Protein AF-A0A2K3JNP4-F1 (afdb_monomer_lite)

Foldseek 3Di:
DVVVVLVVLVVLCVLVVVVVVVVVNDPPDPPDDDDDAAPPPSVVDDDDDDDDDDPPDDCCSCVQAPHAHQWHDDPSDTDGDPRHPRD

Secondary structure (DSSP, 8-state):
--HHHHHHHHHHHHHHHHHHHHTT----STT-------SS-TTTSPP------STT--TIIIIIIIISSSEEEETTEEEE-TT-TT-

Radius of gyration: 13.42 Å; chains: 1; bounding box: 32×30×33 Å

InterPro domains:
  IPR001563 Peptidase S10, serine carboxypeptidase [PF00450] (37-86)
  IPR001563 Peptidase S10, serine carboxypeptidase [PTHR11802] (43-86)
  IPR029058 Alpha/Beta hydrolase fold [G3DSA:3.40.50.1820] (34-87)
  IPR029058 Alpha/Beta hydrolase fold [SSF53474] (35-86)

Structure (mmCIF, N/CA/C/O backbone):
data_AF-A0A2K3JNP4-F1
#
_entry.id   AF-A0A2K3JNP4-F1
#
loop_
_atom_site.group_PDB
_atom_site.id
_atom_site.type_symbol
_atom_site.label_atom_id
_atom_site.label_alt_id
_atom_site.label_comp_id
_atom_site.label_asym_id
_atom_site.label_entity_id
_atom_site.label_seq_id
_atom_site.pdbx_PDB_ins_code
_atom_site.Cartn_x
_atom_site.Cartn_y
_atom_site.Cartn_z
_atom_site.occupancy
_atom_site.B_iso_or_equiv
_atom_site.auth_seq_id
_atom_site.auth_comp_id
_atom_site.auth_asym_id
_atom_site.auth_atom_id
_atom_site.pdbx_PDB_model_num
ATOM 1 N N . MET A 1 1 ? 15.032 -16.959 -8.199 1.00 36.12 1 MET A N 1
ATOM 2 C CA . MET A 1 1 ? 13.578 -16.738 -8.015 1.00 36.12 1 MET A CA 1
ATOM 3 C C . MET A 1 1 ? 13.237 -15.332 -7.489 1.00 36.12 1 MET A C 1
ATOM 5 O O . MET A 1 1 ? 12.138 -14.883 -7.762 1.00 36.12 1 MET A O 1
ATOM 9 N N . SER A 1 2 ? 14.154 -14.576 -6.855 1.00 37.53 2 SER A N 1
ATOM 10 C CA . SER A 1 2 ? 13.886 -13.187 -6.397 1.00 37.53 2 SER A CA 1
ATOM 11 C C . SER A 1 2 ? 13.976 -12.084 -7.464 1.00 37.53 2 SER A C 1
ATOM 13 O O . SER A 1 2 ? 13.419 -11.008 -7.277 1.00 37.53 2 SER A O 1
ATOM 15 N N . SER A 1 3 ? 14.647 -12.318 -8.595 1.00 33.53 3 SER A N 1
ATOM 16 C CA . SER A 1 3 ? 14.810 -11.315 -9.663 1.00 33.53 3 SER A CA 1
ATOM 17 C C . SER A 1 3 ? 13.544 -11.087 -10.502 1.00 33.53 3 SER A C 1
ATOM 19 O O . SER A 1 3 ? 13.392 -10.027 -11.102 1.00 33.53 3 SER A O 1
ATOM 21 N N . GLN A 1 4 ? 12.606 -12.041 -10.518 1.00 33.19 4 GLN A N 1
ATOM 22 C CA . GLN A 1 4 ? 11.370 -11.921 -11.299 1.00 33.19 4 GLN A CA 1
ATOM 23 C C . GLN A 1 4 ? 10.294 -11.072 -10.605 1.00 33.19 4 GLN A C 1
ATOM 25 O O . GLN A 1 4 ? 9.559 -10.381 -11.297 1.00 33.19 4 GLN A O 1
ATOM 30 N N . LEU A 1 5 ? 10.240 -11.024 -9.266 1.00 41.25 5 LEU A N 1
ATOM 31 C CA . LEU A 1 5 ? 9.282 -10.168 -8.542 1.00 41.25 5 LEU A CA 1
ATOM 32 C C . LEU A 1 5 ? 9.610 -8.667 -8.671 1.00 41.25 5 LEU A C 1
ATOM 34 O O . LEU A 1 5 ? 8.704 -7.838 -8.774 1.00 41.25 5 LEU A O 1
ATOM 38 N N . CYS A 1 6 ? 10.900 -8.319 -8.739 1.00 39.22 6 CYS A N 1
ATOM 39 C CA . CYS A 1 6 ? 11.338 -6.943 -8.986 1.00 39.22 6 CYS A CA 1
ATOM 40 C C . CYS A 1 6 ? 11.064 -6.521 -10.448 1.00 39.22 6 CYS A C 1
ATOM 42 O O . CYS A 1 6 ? 10.550 -5.434 -10.689 1.00 39.22 6 CYS A O 1
ATOM 44 N N . CYS A 1 7 ? 11.262 -7.415 -11.430 1.00 35.44 7 CYS A N 1
ATOM 45 C CA . CYS A 1 7 ? 10.837 -7.167 -12.818 1.00 35.44 7 CYS A CA 1
ATOM 46 C C . CYS A 1 7 ? 9.306 -7.120 -12.990 1.00 35.44 7 CYS A C 1
ATOM 48 O O . CYS A 1 7 ? 8.809 -6.304 -13.765 1.00 35.44 7 CYS A O 1
ATOM 50 N N . CYS A 1 8 ? 8.536 -7.919 -12.239 1.00 41.06 8 CYS A N 1
ATOM 51 C CA . CYS A 1 8 ? 7.075 -7.793 -12.196 1.00 41.06 8 CYS A CA 1
ATOM 52 C C . CYS A 1 8 ? 6.642 -6.435 -11.639 1.00 41.06 8 CYS A C 1
ATOM 54 O O . CYS A 1 8 ? 5.644 -5.897 -12.105 1.00 41.06 8 CYS A O 1
ATOM 56 N N . SER A 1 9 ? 7.421 -5.831 -10.732 1.00 48.50 9 SER A N 1
ATOM 57 C CA . SER A 1 9 ? 7.172 -4.457 -10.283 1.00 48.50 9 SER A CA 1
ATOM 58 C C . SER A 1 9 ? 7.282 -3.441 -11.415 1.00 48.50 9 SER A C 1
ATOM 60 O O . SER A 1 9 ? 6.563 -2.462 -11.342 1.00 48.50 9 SER A O 1
ATOM 62 N N . ILE A 1 10 ? 8.081 -3.673 -12.468 1.00 47.62 10 ILE A N 1
ATOM 63 C CA . ILE A 1 10 ? 8.174 -2.794 -13.652 1.00 47.62 10 ILE A CA 1
ATOM 64 C C . ILE A 1 10 ? 6.944 -2.962 -14.561 1.00 47.62 10 ILE A C 1
ATOM 66 O O . ILE A 1 10 ? 6.347 -1.974 -14.984 1.00 47.62 10 ILE A O 1
ATOM 70 N N . ALA A 1 11 ? 6.524 -4.203 -14.827 1.00 42.09 11 ALA A N 1
ATOM 71 C CA . ALA A 1 11 ? 5.366 -4.488 -15.681 1.00 42.09 11 ALA A CA 1
ATOM 72 C C . ALA A 1 11 ? 4.029 -4.115 -15.009 1.00 42.09 11 ALA A C 1
ATOM 74 O O . ALA A 1 11 ? 3.172 -3.491 -15.630 1.00 42.09 11 ALA A O 1
ATOM 75 N N . MET A 1 12 ? 3.874 -4.417 -13.716 1.00 53.62 12 MET A N 1
ATOM 76 C CA . MET A 1 12 ? 2.751 -3.937 -12.907 1.00 53.62 12 MET A CA 1
ATOM 77 C C . MET A 1 12 ? 2.823 -2.431 -12.672 1.00 53.62 12 MET A C 1
ATOM 79 O O . MET A 1 12 ? 1.774 -1.792 -12.560 1.00 53.62 12 MET A O 1
ATOM 83 N N . CYS A 1 13 ? 4.037 -1.855 -12.644 1.00 54.66 13 CYS A N 1
ATOM 84 C CA . CYS A 1 13 ? 4.204 -0.411 -12.644 1.00 54.66 13 CYS A CA 1
ATOM 85 C C . CYS A 1 13 ? 3.453 0.184 -13.811 1.00 54.66 13 CYS A C 1
ATOM 87 O O . CYS A 1 13 ? 2.809 1.176 -13.575 1.00 54.66 13 CYS A O 1
ATOM 89 N N . LEU A 1 14 ? 3.487 -0.369 -15.027 1.00 52.91 14 LEU A N 1
ATOM 90 C CA . LEU A 1 14 ? 2.868 0.290 -16.181 1.00 52.91 14 LEU A CA 1
ATOM 91 C C . LEU A 1 14 ? 1.348 0.459 -16.025 1.00 52.91 14 LEU A C 1
ATOM 93 O O . LEU A 1 14 ? 0.842 1.563 -16.201 1.00 52.91 14 LEU A O 1
ATOM 97 N N . ALA A 1 15 ? 0.631 -0.600 -15.640 1.00 56.00 15 ALA A N 1
ATOM 98 C CA . ALA A 1 15 ? -0.826 -0.556 -15.471 1.00 56.00 15 ALA A CA 1
ATOM 99 C C . ALA A 1 15 ? -1.243 0.332 -14.285 1.00 56.00 15 ALA A C 1
ATOM 101 O O . ALA A 1 15 ? -2.148 1.160 -14.400 1.00 56.00 15 ALA A O 1
ATOM 102 N N . ILE A 1 16 ? -0.530 0.213 -13.160 1.00 60.59 16 ILE A N 1
ATOM 103 C CA . ILE A 1 16 ? -0.781 1.021 -11.965 1.00 60.59 16 ILE A CA 1
ATOM 104 C C . ILE A 1 16 ? -0.309 2.469 -12.181 1.00 60.59 16 ILE A C 1
ATOM 106 O O . ILE A 1 16 ? -1.000 3.380 -11.759 1.00 60.59 16 ILE A O 1
ATOM 110 N N . LEU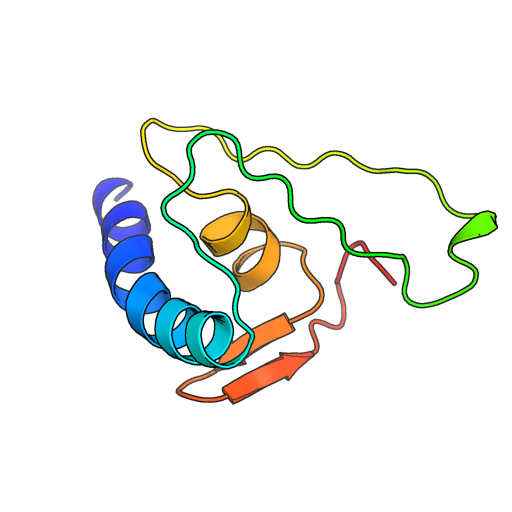 A 1 17 ? 0.800 2.718 -12.885 1.00 54.66 17 LEU A N 1
ATOM 111 C CA . LEU A 1 17 ? 1.296 4.047 -13.286 1.00 54.66 17 LEU A CA 1
ATOM 112 C C . LEU A 1 17 ? 0.304 4.729 -14.207 1.00 54.66 17 LEU A C 1
ATOM 114 O O . LEU A 1 17 ? 0.073 5.910 -14.016 1.00 54.66 17 LEU A O 1
ATOM 118 N N . LEU A 1 18 ? -0.268 4.030 -15.189 1.00 54.25 18 LEU A N 1
ATOM 119 C CA . LEU A 1 18 ? -1.270 4.605 -16.087 1.00 54.25 18 LEU A CA 1
ATOM 120 C C . LEU A 1 18 ? -2.505 5.046 -15.293 1.00 54.25 18 LEU A C 1
ATOM 122 O O . LEU A 1 18 ? -2.916 6.198 -15.406 1.00 54.25 18 LEU A O 1
ATOM 126 N N . GLN A 1 19 ? -3.026 4.188 -14.408 1.00 54.31 19 GLN A N 1
ATOM 127 C CA . GLN A 1 19 ? -4.168 4.533 -13.552 1.00 54.31 19 GLN A CA 1
ATOM 128 C C . GLN A 1 19 ? -3.840 5.617 -12.511 1.00 54.31 19 GLN A C 1
ATOM 130 O O . GLN A 1 19 ? -4.643 6.516 -12.274 1.00 54.31 19 GLN A O 1
ATOM 135 N N . LEU A 1 20 ? -2.654 5.578 -11.904 1.00 53.16 20 LEU A N 1
ATOM 136 C CA . LEU A 1 20 ? -2.194 6.567 -10.928 1.00 53.16 20 LEU A CA 1
ATOM 137 C C . LEU A 1 20 ? -1.839 7.907 -11.583 1.00 53.16 20 LEU A C 1
ATOM 139 O O . LEU A 1 20 ? -2.088 8.948 -10.985 1.00 53.16 20 LEU A O 1
ATOM 143 N N . CYS A 1 21 ? -1.330 7.914 -12.815 1.00 46.88 21 CYS A N 1
ATOM 144 C CA . CYS A 1 21 ? -1.070 9.118 -13.603 1.00 46.88 21 CYS A CA 1
ATOM 145 C C . CYS A 1 21 ? -2.378 9.827 -13.970 1.00 46.88 21 CYS A C 1
ATOM 147 O O . CYS A 1 21 ? -2.463 11.043 -13.806 1.00 46.88 21 CYS A O 1
ATOM 149 N N . SER A 1 22 ? -3.431 9.083 -14.335 1.00 44.00 22 SER A N 1
ATOM 150 C CA . SER A 1 22 ? -4.786 9.635 -14.505 1.00 44.00 22 SER A CA 1
ATOM 151 C C . SER A 1 22 ? -5.372 10.217 -13.212 1.00 44.00 22 SER A C 1
ATOM 153 O O . SER A 1 22 ? -6.246 11.076 -13.270 1.00 44.00 22 SER A O 1
ATOM 155 N N . LEU A 1 23 ? -4.871 9.785 -12.050 1.00 45.62 23 LEU A N 1
ATOM 156 C CA . LEU A 1 23 ? -5.220 10.306 -10.725 1.00 45.62 23 LEU A CA 1
ATOM 157 C C . LEU A 1 23 ? -4.202 11.340 -10.188 1.00 45.62 23 LEU A C 1
ATOM 159 O O . LEU A 1 23 ? -4.294 11.740 -9.029 1.00 45.62 23 LEU A O 1
ATOM 163 N N . GLY A 1 24 ? -3.220 11.773 -10.992 1.00 41.28 24 GLY A N 1
ATOM 164 C CA . GLY A 1 24 ? -2.214 12.778 -10.609 1.00 41.28 24 GLY A CA 1
ATOM 165 C C . GLY A 1 24 ? -1.137 12.297 -9.621 1.00 41.28 24 GLY A C 1
ATOM 166 O O . GLY A 1 24 ? -0.412 13.102 -9.036 1.00 41.28 24 GLY A O 1
ATOM 167 N N . VAL A 1 25 ? -1.000 10.989 -9.410 1.00 45.06 25 VAL A N 1
ATOM 168 C CA . VAL A 1 25 ? -0.083 10.391 -8.433 1.00 45.06 25 VAL A CA 1
ATOM 169 C C . VAL A 1 25 ? 1.281 10.117 -9.082 1.00 45.06 25 VAL A C 1
ATOM 171 O O . VAL A 1 25 ? 1.505 9.086 -9.710 1.00 45.06 25 VAL A O 1
ATOM 174 N N . SER A 1 26 ? 2.229 11.042 -8.900 1.00 46.34 26 SER A N 1
ATOM 175 C CA . SER A 1 26 ? 3.622 10.879 -9.351 1.00 46.34 26 SER A CA 1
ATOM 176 C C . SER A 1 26 ? 4.369 9.840 -8.501 1.00 46.34 26 SER A C 1
ATOM 178 O O . SER A 1 26 ? 4.498 10.007 -7.289 1.00 46.34 26 SER A O 1
ATOM 180 N N . LEU A 1 27 ? 4.866 8.769 -9.128 1.00 51.03 27 LEU A N 1
ATOM 181 C CA . LEU A 1 27 ? 5.599 7.668 -8.479 1.00 51.03 27 LEU A CA 1
ATOM 182 C C . LEU A 1 27 ? 7.124 7.865 -8.435 1.00 51.03 27 LEU A C 1
ATOM 184 O O . LEU A 1 27 ? 7.824 7.046 -7.849 1.00 51.03 27 LEU A O 1
ATOM 188 N N . SER A 1 28 ? 7.640 8.939 -9.037 1.00 50.66 28 SER A N 1
ATOM 189 C CA . SER A 1 28 ? 9.077 9.195 -9.216 1.00 50.66 28 SER A CA 1
ATOM 190 C C . SER A 1 28 ? 9.721 10.045 -8.114 1.00 50.66 28 SER A C 1
ATOM 192 O O . SER A 1 28 ? 10.901 10.375 -8.209 1.00 50.66 28 SER A O 1
ATOM 194 N N . HIS A 1 29 ? 8.984 10.390 -7.055 1.00 53.25 29 HIS A N 1
ATOM 195 C CA . HIS A 1 29 ? 9.543 11.146 -5.935 1.00 53.25 29 HIS A CA 1
ATOM 196 C C . HIS A 1 29 ? 10.188 10.199 -4.911 1.00 53.25 29 HIS A C 1
ATOM 198 O O . HIS A 1 29 ? 9.487 9.330 -4.375 1.00 53.25 29 HIS A O 1
ATOM 204 N N . PRO A 1 30 ? 11.490 10.358 -4.595 1.00 58.44 30 PRO A N 1
ATOM 205 C CA . PRO A 1 30 ? 12.107 9.596 -3.519 1.00 58.44 30 PRO A CA 1
ATOM 206 C C . PRO A 1 30 ? 11.364 9.884 -2.207 1.00 58.44 30 PRO A C 1
ATOM 208 O O . PRO A 1 30 ? 11.040 11.031 -1.907 1.00 58.44 30 PRO A O 1
ATOM 211 N N . ASN A 1 31 ? 11.088 8.833 -1.431 1.00 66.44 31 ASN A N 1
ATOM 212 C CA . ASN A 1 31 ? 10.409 8.895 -0.127 1.00 66.44 31 ASN A CA 1
ATOM 213 C C . ASN A 1 31 ? 8.926 9.316 -0.152 1.00 66.44 31 ASN A C 1
ATOM 215 O O . ASN A 1 31 ? 8.410 9.844 0.834 1.00 66.44 31 ASN A O 1
ATOM 219 N N . LYS A 1 32 ? 8.201 9.063 -1.247 1.00 77.81 32 LYS A N 1
ATOM 220 C CA . LYS A 1 32 ? 6.757 9.325 -1.294 1.00 77.81 32 LYS A CA 1
ATOM 221 C C . LYS A 1 32 ? 5.970 8.397 -0.360 1.00 77.81 32 LYS A C 1
ATOM 223 O O . LYS A 1 32 ? 5.934 7.183 -0.557 1.00 77.81 32 LYS A O 1
ATOM 228 N N . ILE A 1 33 ? 5.266 8.986 0.605 1.00 83.00 33 ILE A N 1
ATOM 229 C CA . ILE A 1 33 ? 4.340 8.286 1.507 1.00 83.00 33 ILE A CA 1
ATOM 230 C C . ILE A 1 33 ? 2.941 8.276 0.882 1.00 83.00 33 ILE A C 1
ATOM 232 O O . ILE A 1 33 ? 2.489 9.274 0.320 1.00 83.00 33 ILE A O 1
ATOM 236 N N . THR A 1 34 ? 2.248 7.140 0.972 1.00 83.31 34 THR A N 1
ATOM 237 C CA . THR A 1 34 ? 0.831 7.025 0.601 1.00 83.31 34 THR A CA 1
ATOM 238 C C . THR A 1 34 ? 0.025 6.687 1.845 1.00 83.31 34 THR A C 1
ATOM 240 O O . THR A 1 34 ? 0.334 5.714 2.527 1.00 83.31 34 THR A O 1
ATOM 243 N N . HIS A 1 35 ? -0.994 7.491 2.138 1.00 89.00 35 HIS A N 1
ATOM 244 C CA . HIS A 1 35 ? -1.899 7.280 3.263 1.00 89.00 35 HIS A CA 1
ATOM 245 C C . HIS A 1 35 ? -3.195 6.623 2.774 1.00 89.00 35 HIS A C 1
ATOM 247 O O . HIS A 1 35 ? -3.817 7.113 1.832 1.00 89.00 35 HIS A O 1
ATOM 253 N N . LEU A 1 36 ? -3.592 5.520 3.413 1.00 87.81 36 LEU A N 1
ATOM 254 C CA . LEU A 1 36 ? -4.839 4.805 3.147 1.00 87.81 36 LEU A CA 1
ATOM 255 C C . LEU A 1 36 ? -5.640 4.745 4.457 1.00 87.81 36 LEU A C 1
ATOM 257 O O . LEU A 1 36 ? -5.222 4.027 5.365 1.00 87.81 36 LEU A O 1
ATOM 261 N N . PRO A 1 37 ? -6.752 5.491 4.591 1.00 88.62 37 PRO A N 1
ATOM 262 C CA . PRO A 1 37 ? -7.561 5.446 5.804 1.00 88.62 37 PRO A CA 1
ATOM 263 C C . PRO A 1 37 ? -8.256 4.085 5.954 1.00 88.62 37 PRO A C 1
ATOM 265 O O . PRO A 1 37 ? -8.454 3.359 4.970 1.00 88.62 37 PRO A O 1
ATOM 268 N N . ALA A 1 38 ? -8.650 3.755 7.186 1.00 92.50 38 ALA A N 1
ATOM 269 C CA . ALA A 1 38 ? -9.511 2.604 7.436 1.00 92.50 38 ALA A CA 1
ATOM 270 C C . ALA A 1 38 ? -10.873 2.786 6.739 1.00 92.50 38 ALA A C 1
ATOM 272 O O . ALA A 1 38 ? -11.364 3.907 6.596 1.00 92.50 38 ALA A O 1
ATOM 273 N N . GLN A 1 39 ? -11.482 1.684 6.304 1.00 90.81 39 GLN A N 1
ATOM 274 C CA . GLN A 1 39 ? -12.758 1.672 5.587 1.00 90.81 39 GLN A CA 1
ATOM 275 C C . GLN A 1 39 ? -13.926 2.064 6.497 1.00 90.81 39 GLN A C 1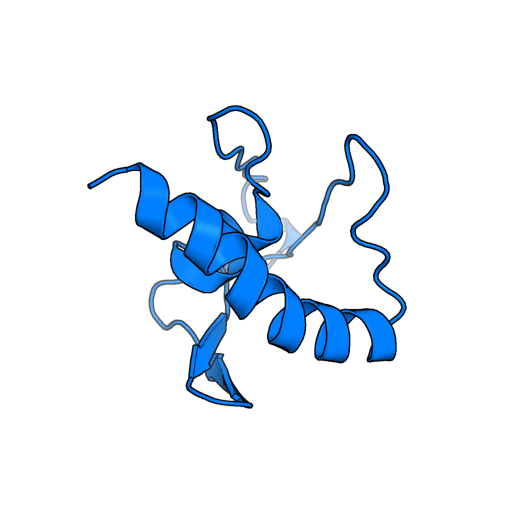
ATOM 277 O O . GLN A 1 39 ? -14.922 2.594 6.006 1.00 90.81 39 GLN A O 1
ATOM 282 N N . GLN A 1 40 ? -13.807 1.814 7.804 1.00 92.31 40 GLN A N 1
ATOM 283 C CA . GLN A 1 40 ? -14.801 2.159 8.818 1.00 92.31 40 GLN A CA 1
ATOM 284 C C . GLN A 1 40 ? -14.125 2.777 10.044 1.00 92.31 40 GLN A C 1
ATOM 286 O O . GLN A 1 40 ? -13.053 2.335 10.461 1.00 92.31 40 GLN A O 1
ATOM 291 N N . ASP A 1 41 ? -14.760 3.809 10.605 1.00 91.56 41 ASP A N 1
ATOM 292 C CA . ASP A 1 41 ? -14.351 4.498 11.834 1.00 91.56 41 ASP A CA 1
ATOM 293 C C . ASP A 1 41 ? -12.857 4.863 11.893 1.00 91.56 41 ASP A C 1
ATOM 295 O O . ASP A 1 41 ? -12.175 4.621 12.885 1.00 91.56 41 ASP A O 1
ATOM 299 N N . ALA A 1 42 ? -12.325 5.483 10.833 1.00 90.81 42 ALA A N 1
ATOM 300 C CA 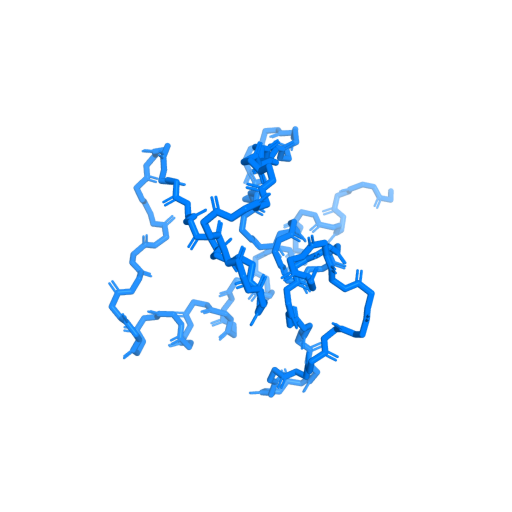. ALA A 1 42 ? -10.890 5.769 10.707 1.00 90.81 42 ALA A CA 1
ATOM 301 C C . ALA A 1 42 ? -10.278 6.540 11.893 1.00 90.81 42 ALA A C 1
ATOM 303 O O . ALA A 1 42 ? -9.100 6.363 12.186 1.00 90.81 42 ALA A O 1
ATOM 304 N N . ALA A 1 43 ? -11.068 7.354 12.598 1.00 93.81 43 ALA A N 1
ATOM 305 C CA . ALA A 1 43 ? -10.615 8.099 13.771 1.00 93.81 43 ALA A CA 1
ATOM 306 C C . ALA A 1 43 ? -10.349 7.220 15.010 1.00 93.81 43 ALA A C 1
ATOM 308 O O . ALA A 1 43 ? -9.600 7.634 15.889 1.00 93.81 43 ALA A O 1
ATOM 309 N N . SER A 1 44 ? -10.958 6.032 15.105 1.00 94.12 44 SER A N 1
ATOM 310 C CA . SER A 1 44 ? -10.822 5.126 16.257 1.00 94.12 44 SER A CA 1
ATOM 311 C C . SER A 1 44 ? -9.821 3.988 16.022 1.00 94.12 44 SER A C 1
ATOM 313 O O . SER A 1 44 ? -9.518 3.225 16.941 1.00 94.12 44 SER A O 1
ATOM 315 N N . LYS A 1 45 ? -9.301 3.860 14.796 1.00 92.62 45 LYS A N 1
ATOM 316 C CA . LYS A 1 45 ? -8.401 2.783 14.372 1.00 92.62 45 LYS A CA 1
ATOM 317 C C . LYS A 1 45 ? -6.927 3.196 14.513 1.00 92.62 45 LYS A C 1
ATOM 319 O O . LYS A 1 45 ? -6.602 4.377 14.396 1.00 92.62 45 LYS A O 1
ATOM 324 N N . PRO A 1 46 ? -6.011 2.240 14.750 1.00 93.44 46 PRO A N 1
ATOM 325 C CA . PRO A 1 46 ? -4.587 2.540 14.868 1.00 93.44 46 PRO A CA 1
ATOM 326 C C . PRO A 1 46 ? -3.971 2.954 13.524 1.00 93.44 46 PRO A C 1
ATOM 328 O O . PRO A 1 46 ? -4.352 2.451 12.466 1.00 93.44 46 PRO A O 1
ATOM 331 N N . LEU A 1 47 ? -2.954 3.820 13.577 1.00 93.56 47 LEU A N 1
ATOM 332 C CA . LEU A 1 47 ? -2.114 4.139 12.423 1.00 93.56 47 LEU A CA 1
ATOM 333 C C . LEU A 1 47 ? -1.068 3.034 12.219 1.00 93.56 47 LEU A C 1
ATOM 335 O O . LEU A 1 47 ? -0.270 2.761 13.115 1.00 93.56 47 LEU A O 1
ATOM 339 N N . VAL A 1 48 ? -1.045 2.431 11.029 1.00 92.31 48 VAL A N 1
ATOM 340 C CA . VAL A 1 48 ? -0.078 1.388 10.657 1.00 92.31 48 VAL A CA 1
ATOM 341 C C . VAL A 1 48 ? 0.852 1.909 9.565 1.00 92.31 48 VAL A C 1
ATOM 343 O O . VAL A 1 48 ? 0.401 2.324 8.498 1.00 92.31 48 VAL A O 1
ATOM 346 N N . LEU A 1 49 ? 2.161 1.859 9.822 1.00 90.88 49 LEU A N 1
ATOM 347 C CA . LEU A 1 49 ? 3.198 2.151 8.833 1.00 90.88 49 LEU A CA 1
ATOM 348 C C . LEU A 1 49 ? 3.692 0.844 8.200 1.00 90.88 49 LEU A C 1
ATOM 350 O O . LEU A 1 49 ? 4.181 -0.037 8.903 1.00 90.88 49 LEU A O 1
ATOM 354 N N . TRP A 1 50 ? 3.597 0.736 6.873 1.00 87.75 50 TRP A N 1
ATOM 355 C CA . TRP A 1 50 ? 4.074 -0.422 6.110 1.00 87.75 50 TRP A CA 1
ATOM 356 C C . TRP A 1 50 ? 5.208 -0.026 5.167 1.00 87.75 50 TRP A C 1
ATOM 358 O O . TRP A 1 50 ? 5.031 0.825 4.291 1.00 87.75 50 TRP A O 1
ATOM 368 N N . LEU A 1 51 ? 6.367 -0.662 5.333 1.00 86.88 51 LEU A N 1
ATOM 369 C CA . LEU A 1 51 ? 7.557 -0.435 4.519 1.00 86.88 51 LEU A CA 1
ATOM 370 C C . LEU A 1 51 ? 7.992 -1.763 3.902 1.00 86.88 51 LEU A C 1
ATOM 372 O O . LEU A 1 51 ? 8.309 -2.709 4.618 1.00 86.88 51 LEU A O 1
ATOM 376 N N . ASN A 1 52 ? 8.023 -1.821 2.574 1.00 80.69 52 ASN A N 1
ATOM 377 C CA . ASN A 1 52 ? 8.690 -2.904 1.870 1.00 80.69 52 ASN A CA 1
ATOM 378 C C . ASN A 1 52 ? 10.206 -2.671 1.876 1.00 80.69 52 ASN A C 1
ATOM 380 O O . ASN A 1 52 ? 10.675 -1.535 1.796 1.00 80.69 52 ASN A O 1
ATOM 384 N N . GLY A 1 53 ? 10.964 -3.762 1.980 1.00 78.38 53 GLY A N 1
ATOM 385 C CA . GLY A 1 53 ? 12.424 -3.746 1.906 1.00 78.38 53 GLY A CA 1
ATOM 386 C C . GLY A 1 53 ? 12.958 -3.956 0.486 1.00 78.38 53 GLY A C 1
ATOM 387 O O . GLY A 1 53 ? 12.217 -3.941 -0.494 1.00 78.38 53 GLY A O 1
ATOM 388 N N . GLY A 1 54 ? 14.263 -4.225 0.394 1.00 71.12 54 GLY A N 1
ATOM 389 C CA . GLY A 1 54 ? 14.972 -4.466 -0.866 1.00 71.12 54 GLY A CA 1
ATOM 390 C C . GLY A 1 54 ? 15.350 -3.172 -1.607 1.00 71.12 54 GLY A C 1
ATOM 391 O O . GLY A 1 54 ? 14.633 -2.175 -1.529 1.00 71.12 54 GLY A O 1
ATOM 392 N N . PRO A 1 55 ? 16.486 -3.139 -2.326 1.00 69.06 55 PRO A N 1
ATOM 393 C CA . PRO A 1 55 ? 16.871 -1.955 -3.084 1.00 69.06 55 PRO A CA 1
ATOM 394 C C . PRO A 1 55 ? 15.923 -1.751 -4.277 1.00 69.06 55 PRO A C 1
ATOM 396 O O . PRO A 1 55 ? 15.791 -2.629 -5.127 1.00 69.06 55 PRO A O 1
ATOM 399 N N . GLY A 1 56 ? 15.276 -0.585 -4.348 1.00 65.62 56 GLY A N 1
ATOM 400 C CA . GLY A 1 56 ? 14.462 -0.166 -5.499 1.00 65.62 56 GLY A CA 1
ATOM 401 C C . GLY A 1 56 ? 13.019 -0.688 -5.544 1.00 65.62 56 GLY A C 1
ATOM 402 O O . GLY A 1 56 ? 12.304 -0.380 -6.496 1.00 65.62 56 GLY A O 1
ATOM 403 N N . CYS A 1 57 ? 12.557 -1.437 -4.539 1.00 64.50 57 CYS A N 1
ATOM 404 C CA . CYS A 1 57 ? 11.168 -1.898 -4.470 1.00 64.50 57 CYS A CA 1
ATOM 405 C C . CYS A 1 57 ? 10.232 -0.794 -3.947 1.00 64.50 57 CYS A C 1
ATOM 407 O O . CYS A 1 57 ? 10.540 -0.100 -2.981 1.00 64.50 57 CYS A O 1
ATOM 409 N N . SER A 1 58 ? 9.053 -0.651 -4.560 1.00 68.25 58 SER A N 1
ATOM 410 C CA . SER A 1 58 ? 8.029 0.301 -4.115 1.00 68.25 58 SER A CA 1
ATOM 411 C C . SER A 1 58 ? 7.066 -0.341 -3.117 1.00 68.25 58 SER A C 1
ATOM 413 O O . SER A 1 58 ? 6.345 -1.281 -3.461 1.00 68.25 58 SER A O 1
ATOM 415 N N . SER A 1 59 ? 6.973 0.230 -1.910 1.00 75.38 59 SER A N 1
ATOM 416 C CA . SER A 1 59 ? 5.972 -0.155 -0.900 1.00 75.38 59 SER A CA 1
ATOM 417 C C . SER A 1 59 ? 4.531 0.003 -1.380 1.00 75.38 59 SER A C 1
ATOM 419 O O . SER A 1 59 ? 3.651 -0.697 -0.888 1.00 75.38 59 SER A O 1
ATOM 421 N N . LEU A 1 60 ? 4.277 0.887 -2.349 1.00 76.00 60 LEU A N 1
ATOM 422 C CA . LEU A 1 60 ? 2.955 1.024 -2.950 1.00 76.00 60 LEU A CA 1
ATOM 423 C C . LEU A 1 60 ? 2.671 -0.125 -3.926 1.00 76.00 60 LEU A C 1
ATOM 425 O O . LEU A 1 60 ? 1.626 -0.758 -3.833 1.00 76.00 60 LEU A O 1
ATOM 429 N N . GLY A 1 61 ? 3.600 -0.413 -4.843 1.00 73.12 61 GLY A N 1
ATOM 430 C CA . GLY A 1 61 ? 3.410 -1.447 -5.866 1.00 73.12 61 GLY A CA 1
ATOM 431 C C . GLY A 1 61 ? 3.283 -2.851 -5.271 1.00 73.12 61 GLY A C 1
ATOM 432 O O . GLY A 1 61 ? 2.339 -3.580 -5.572 1.00 73.12 61 GLY A O 1
ATOM 433 N N . VAL A 1 62 ? 4.206 -3.216 -4.380 1.00 72.25 62 VAL A N 1
ATOM 434 C CA . VAL A 1 62 ? 4.185 -4.531 -3.728 1.00 72.25 62 VAL A CA 1
ATOM 435 C C . VAL A 1 62 ? 3.180 -4.520 -2.574 1.00 72.25 62 VAL A C 1
ATOM 437 O O . VAL A 1 62 ? 2.188 -5.243 -2.612 1.00 72.25 62 VAL A O 1
ATOM 440 N N . GLY A 1 63 ? 3.348 -3.623 -1.602 1.00 78.75 63 GLY A N 1
ATOM 441 C CA . GLY A 1 63 ? 2.535 -3.622 -0.383 1.00 78.75 63 GLY A CA 1
ATOM 442 C C . GLY A 1 63 ? 1.059 -3.317 -0.586 1.00 78.75 63 GLY A C 1
ATOM 443 O O . GLY A 1 63 ? 0.198 -4.091 -0.160 1.00 78.75 63 GLY A O 1
ATOM 444 N N . ALA A 1 64 ? 0.742 -2.205 -1.248 1.00 80.31 64 ALA A N 1
ATOM 445 C CA . ALA A 1 64 ? -0.650 -1.781 -1.369 1.00 80.31 64 ALA A CA 1
ATOM 446 C C . ALA A 1 64 ? -1.439 -2.568 -2.428 1.00 80.31 64 ALA A C 1
ATOM 448 O O . ALA A 1 64 ? -2.646 -2.727 -2.271 1.00 80.31 64 ALA A O 1
ATOM 449 N N . PHE A 1 65 ? -0.791 -3.075 -3.481 1.00 81.25 65 PHE A N 1
ATOM 450 C CA . PHE A 1 65 ? -1.500 -3.739 -4.584 1.00 81.25 65 PHE A CA 1
ATOM 451 C C . PHE A 1 65 ? -1.305 -5.256 -4.659 1.00 81.25 65 PHE A C 1
ATOM 453 O O . PHE A 1 65 ? -2.149 -5.940 -5.234 1.00 81.25 65 PHE A O 1
ATOM 460 N N . SER A 1 66 ? -0.235 -5.804 -4.080 1.00 79.12 66 SER A N 1
ATOM 461 C CA . SER A 1 66 ? 0.056 -7.249 -4.155 1.00 79.12 66 SER A CA 1
ATOM 462 C C . SER A 1 66 ? -0.130 -7.968 -2.825 1.00 79.12 66 SER A C 1
ATOM 464 O O . SER A 1 66 ? -0.496 -9.142 -2.814 1.00 79.12 66 SER A O 1
ATOM 466 N N . GLU A 1 67 ? 0.092 -7.269 -1.712 1.00 85.31 67 GLU A N 1
ATOM 467 C CA . GLU A 1 67 ? 0.033 -7.844 -0.370 1.00 85.31 67 GLU A CA 1
ATOM 468 C C . GLU A 1 67 ? -1.314 -7.522 0.308 1.00 85.31 67 GLU A C 1
ATOM 470 O O . GLU A 1 67 ? -2.321 -8.217 0.106 1.00 85.31 67 GLU A O 1
ATOM 475 N N . ASN A 1 68 ? -1.334 -6.445 1.098 1.00 88.75 68 ASN A N 1
ATOM 476 C CA . ASN A 1 68 ? -2.306 -6.208 2.167 1.00 88.75 68 ASN A CA 1
ATOM 477 C C . ASN A 1 68 ? -3.206 -4.988 1.932 1.00 88.75 68 ASN A C 1
ATOM 479 O O . ASN A 1 68 ? -4.103 -4.706 2.732 1.00 88.75 68 ASN A O 1
ATOM 483 N N . GLY A 1 69 ? -2.990 -4.237 0.853 1.00 88.69 69 GLY A N 1
ATOM 484 C CA . GLY A 1 69 ? -3.817 -3.071 0.570 1.00 88.69 69 GLY A CA 1
ATOM 485 C C . GLY A 1 69 ? -5.225 -3.417 0.061 1.00 88.69 69 GLY A C 1
ATOM 486 O O . GLY A 1 69 ? -5.575 -4.593 -0.107 1.00 88.69 69 GLY A O 1
ATOM 487 N N . PRO A 1 70 ? -6.066 -2.386 -0.126 1.00 89.25 70 PRO A N 1
ATOM 488 C CA . PRO A 1 70 ? -7.509 -2.521 -0.341 1.00 89.25 70 PRO A CA 1
ATOM 489 C C . PRO A 1 70 ? -7.894 -3.114 -1.691 1.00 89.25 70 PRO A C 1
ATOM 491 O O . PRO A 1 70 ? -9.021 -3.587 -1.851 1.00 89.25 70 PRO A O 1
ATOM 494 N N . PHE A 1 71 ? -6.982 -3.101 -2.661 1.00 89.31 71 PHE A N 1
ATOM 495 C CA . PHE A 1 71 ? -7.252 -3.527 -4.025 1.00 89.31 71 PHE A CA 1
ATOM 496 C C . PHE A 1 71 ? -6.115 -4.378 -4.570 1.00 89.31 71 PHE A C 1
ATOM 498 O O . PHE A 1 71 ? -4.957 -4.176 -4.220 1.00 89.31 71 PHE A O 1
ATOM 505 N N . ARG A 1 72 ? -6.457 -5.306 -5.463 1.00 86.50 72 ARG A N 1
ATOM 506 C CA . ARG A 1 72 ? -5.506 -6.117 -6.222 1.00 86.50 72 ARG A CA 1
ATOM 507 C C . ARG A 1 72 ? -5.710 -5.909 -7.721 1.00 86.50 72 ARG A C 1
ATOM 509 O O . ARG A 1 72 ? -6.859 -5.784 -8.150 1.00 86.50 72 ARG A O 1
ATOM 516 N N . PRO A 1 73 ? -4.640 -5.890 -8.526 1.00 81.88 73 PRO A N 1
ATOM 517 C CA . PRO A 1 73 ? -4.763 -5.857 -9.973 1.00 81.88 73 PRO A CA 1
ATOM 518 C C . PRO A 1 73 ? -5.312 -7.192 -10.491 1.00 81.88 73 PRO A C 1
ATOM 520 O O . PRO A 1 73 ? -4.911 -8.269 -10.048 1.00 81.88 73 PRO A O 1
ATOM 523 N N . LYS A 1 74 ? -6.236 -7.121 -11.447 1.00 84.38 74 LYS A N 1
ATOM 524 C CA . LYS A 1 74 ? -6.792 -8.254 -12.188 1.00 84.38 74 LYS A CA 1
ATOM 525 C C . LYS A 1 74 ? -6.963 -7.835 -13.649 1.00 84.38 74 LYS A C 1
ATOM 527 O O . LYS A 1 74 ? -7.986 -7.261 -14.018 1.00 84.38 74 LYS A O 1
ATOM 532 N N . GLY A 1 75 ? -5.949 -8.117 -14.469 1.00 84.75 75 GLY A N 1
ATOM 533 C CA . GLY A 1 75 ? -5.855 -7.548 -15.817 1.00 84.75 75 GLY A CA 1
ATOM 534 C C . GLY A 1 75 ? -5.777 -6.023 -15.735 1.00 84.75 75 GLY A C 1
ATOM 535 O O . GLY A 1 75 ? -5.003 -5.498 -14.937 1.00 84.75 75 GLY A O 1
ATOM 536 N N . ASP A 1 76 ? -6.641 -5.337 -16.480 1.00 81.56 76 ASP A N 1
ATOM 537 C CA . ASP A 1 76 ? -6.713 -3.868 -16.512 1.00 81.56 76 ASP A CA 1
ATOM 538 C C . ASP A 1 76 ? -7.622 -3.266 -15.420 1.00 81.56 76 ASP A C 1
ATOM 540 O O . ASP A 1 76 ? -7.845 -2.055 -15.373 1.00 81.56 76 ASP A O 1
ATOM 544 N N . ALA A 1 77 ? -8.169 -4.101 -14.530 1.00 82.50 77 ALA A N 1
ATOM 545 C CA . ALA A 1 77 ? -9.081 -3.688 -13.467 1.00 82.50 77 ALA A CA 1
ATO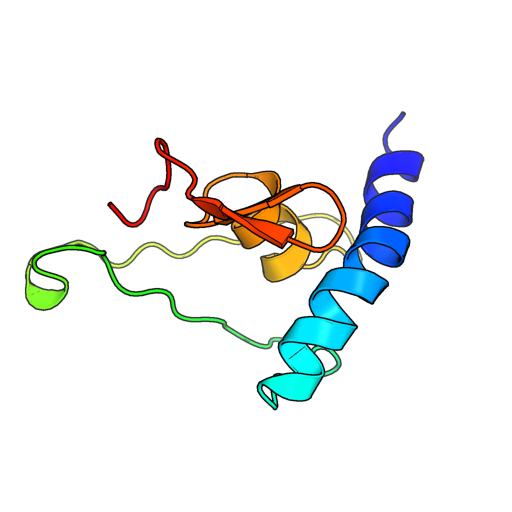M 546 C C . ALA A 1 77 ? -8.470 -3.863 -12.069 1.00 82.50 77 ALA A C 1
ATOM 548 O O . ALA A 1 77 ? -7.632 -4.733 -11.832 1.00 82.50 77 ALA A O 1
ATOM 549 N N . LEU A 1 78 ? -8.956 -3.068 -11.113 1.00 84.06 78 LEU A N 1
ATOM 550 C CA . LEU A 1 78 ? -8.689 -3.246 -9.687 1.00 84.06 78 LEU A CA 1
ATOM 551 C C . LEU A 1 78 ? -9.876 -3.953 -9.030 1.00 84.06 78 LEU A C 1
ATOM 553 O O . LEU A 1 78 ? -11.020 -3.523 -9.165 1.00 84.06 78 LEU A O 1
ATOM 557 N N . VAL A 1 79 ? -9.609 -5.032 -8.296 1.00 90.06 79 VAL A N 1
ATOM 558 C CA . VAL A 1 79 ? -10.619 -5.775 -7.531 1.00 90.06 79 VAL A CA 1
ATOM 559 C C . VAL A 1 79 ? -10.398 -5.599 -6.036 1.00 90.06 79 VAL A C 1
ATOM 561 O O . VAL A 1 79 ? -9.258 -5.542 -5.578 1.00 90.06 79 VAL A O 1
ATOM 564 N N . LYS A 1 80 ? -11.480 -5.513 -5.255 1.00 90.31 80 LYS A N 1
ATOM 565 C CA . LYS A 1 80 ? -11.395 -5.341 -3.798 1.00 90.31 80 LYS A CA 1
ATOM 566 C C . LYS A 1 80 ? -10.711 -6.548 -3.145 1.00 90.31 80 LYS A C 1
ATOM 568 O O . LYS A 1 80 ? -11.080 -7.692 -3.402 1.00 90.31 80 LYS A O 1
ATOM 573 N N . ASN A 1 81 ? -9.754 -6.280 -2.264 1.00 89.81 81 ASN A N 1
ATOM 574 C CA . ASN A 1 81 ? -9.151 -7.274 -1.387 1.00 89.81 81 ASN A CA 1
ATOM 575 C C . ASN A 1 81 ? -10.006 -7.426 -0.122 1.00 89.81 81 ASN A C 1
ATOM 577 O O . ASN A 1 81 ? -10.103 -6.501 0.683 1.00 89.81 81 ASN A O 1
ATOM 581 N N . GLN A 1 82 ? -10.620 -8.595 0.062 1.00 9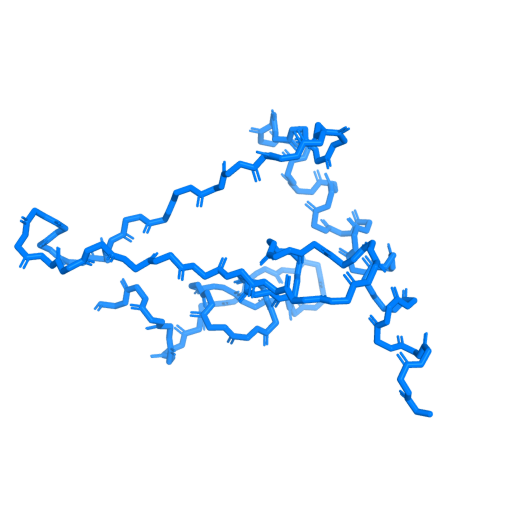1.81 82 GLN A N 1
ATOM 582 C CA . GLN A 1 82 ? -11.438 -8.883 1.246 1.00 91.81 82 GLN A CA 1
ATOM 583 C C . GLN A 1 82 ? -10.605 -9.022 2.530 1.00 91.81 82 GLN A C 1
ATOM 585 O O . GLN A 1 82 ? -11.146 -8.867 3.617 1.00 91.81 82 GLN A O 1
ATOM 590 N N . PHE A 1 83 ? -9.297 -9.257 2.402 1.00 91.75 83 PHE A N 1
ATOM 591 C CA . PHE A 1 83 ? -8.357 -9.405 3.515 1.00 91.75 83 PHE A CA 1
ATOM 592 C C . PHE A 1 83 ? -7.442 -8.186 3.654 1.00 91.75 83 PHE A C 1
ATOM 594 O O . PHE A 1 83 ? -6.283 -8.308 4.052 1.00 91.75 83 PHE A O 1
ATOM 601 N N . SER A 1 84 ? -7.920 -7.007 3.248 1.00 91.38 84 SER A N 1
ATOM 602 C CA . SER A 1 84 ? -7.120 -5.797 3.375 1.00 91.38 84 SER A CA 1
ATOM 603 C C . SER A 1 84 ? -6.934 -5.405 4.834 1.00 91.38 84 SER A C 1
ATOM 605 O O . SER A 1 84 ? -7.864 -5.472 5.625 1.00 91.38 84 SER A O 1
ATOM 607 N N . TRP A 1 85 ? -5.747 -4.911 5.171 1.00 92.88 85 TRP A N 1
ATOM 608 C CA . TRP A 1 85 ? -5.459 -4.413 6.515 1.00 92.88 85 TRP A CA 1
ATOM 609 C C . TRP A 1 85 ? -6.168 -3.100 6.848 1.00 92.88 85 TRP A C 1
ATOM 611 O O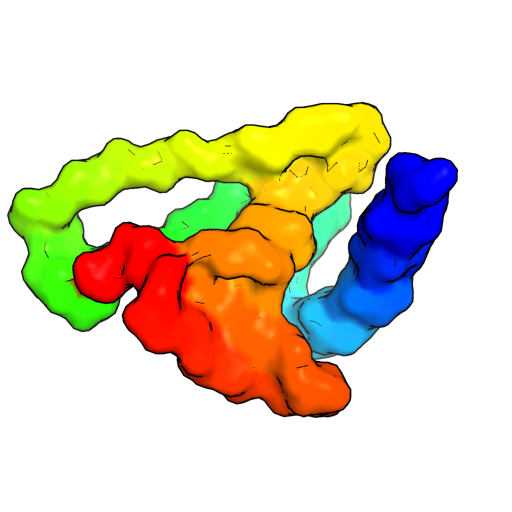 . TRP A 1 85 ? -6.166 -2.696 8.006 1.00 92.88 85 TRP A O 1
ATOM 621 N N . ASN A 1 86 ? -6.771 -2.431 5.860 1.00 90.00 86 ASN A N 1
ATOM 622 C CA . ASN A 1 86 ? -7.517 -1.199 6.087 1.00 90.00 86 ASN A CA 1
ATOM 623 C C . ASN A 1 86 ? -9.028 -1.417 6.269 1.00 90.00 86 ASN A C 1
ATOM 625 O O . ASN A 1 86 ? -9.767 -0.445 6.164 1.00 90.00 86 ASN A O 1
ATOM 629 N N . THR A 1 87 ? -9.510 -2.644 6.490 1.00 84.88 87 THR A N 1
ATOM 630 C CA . THR A 1 87 ? -10.930 -2.891 6.808 1.00 84.88 87 THR A CA 1
ATOM 631 C C . THR A 1 87 ? -11.328 -2.372 8.185 1.00 84.88 87 THR A C 1
ATOM 633 O O . THR A 1 87 ? -10.622 -2.674 9.178 1.00 84.88 87 THR A O 1
#

Organism: Trifolium pratense (NCBI:txid57577)

Sequence (87 aa):
MSSQLCCCSIAMCLAILLQLCSLGVSLSHPNKITHLPAQQDAASKPLVLWLNGGPGCSSLGVGAFSENGPFRPKGDALVKNQFSWNT

pLDDT: mean 71.55, std 19.43, range [33.19, 94.12]